Protein AF-A0A7W1H2R0-F1 (afdb_monomer_lite)

pLDDT: mean 86.04, std 11.53, range [50.19, 97.31]

Foldseek 3Di:
DDDDDPPDDDDPCPVVVVVVVVVVVVVVVVVVQVLLQVLCVQLQVQLLVQLVVVPPPCDPPQSHWDWDDDPVDIDIDGPDAQDPPPVDGDDGCRVVSCPGRRVVSCVVCVVSSVVSVVVVVVVVVVVVVVD

Sequence (131 aa):
MPAASERIVRVEGLRELQRAFAGVDKQLSRDLRKTLREAAEPVRSDAESRASSAIPRIGLPWSRMRIGVTRSSVYVAPRERGSRRGGRRRPNLAGLLLERPMEPALEANHPRVLAAVEDLLQDMGRHWERV

Radius of gyration: 24.15 Å; chains: 1; bounding box: 74×42×56 Å

Structure (mmCIF, N/CA/C/O backbone):
data_AF-A0A7W1H2R0-F1
#
_entry.id   AF-A0A7W1H2R0-F1
#
loop_
_atom_site.group_PDB
_atom_site.id
_atom_site.type_symbol
_atom_site.label_atom_id
_atom_site.label_alt_id
_atom_site.label_comp_id
_atom_site.label_asym_id
_atom_site.label_entity_id
_atom_site.label_seq_id
_atom_site.pdbx_PDB_ins_code
_atom_site.Cartn_x
_atom_site.Cartn_y
_atom_site.Cartn_z
_atom_site.occupancy
_atom_site.B_iso_or_equiv
_atom_site.auth_seq_id
_atom_site.auth_comp_id
_atom_site.auth_asym_id
_atom_site.auth_atom_id
_atom_site.pdbx_PDB_model_num
ATOM 1 N N . MET A 1 1 ? -57.960 -6.141 33.392 1.00 50.19 1 MET A N 1
ATOM 2 C CA . MET A 1 1 ? -56.788 -6.199 32.494 1.00 50.19 1 MET A CA 1
ATOM 3 C C . MET A 1 1 ? -55.698 -5.323 33.101 1.00 50.19 1 MET A C 1
ATOM 5 O O . MET A 1 1 ? -55.797 -4.111 32.960 1.00 50.19 1 MET A O 1
ATOM 9 N N . PRO A 1 2 ? -54.752 -5.870 33.885 1.00 51.19 2 PRO A N 1
ATOM 10 C CA . PRO A 1 2 ? -53.650 -5.072 34.415 1.00 51.19 2 PRO A CA 1
ATOM 11 C C . PRO A 1 2 ? -52.708 -4.668 33.271 1.00 51.19 2 PRO A C 1
ATOM 13 O O . PRO A 1 2 ? -52.347 -5.501 32.441 1.00 51.19 2 PRO A O 1
ATOM 16 N N . ALA A 1 3 ? -52.356 -3.383 33.214 1.00 55.94 3 ALA A N 1
ATOM 17 C CA . ALA A 1 3 ? -51.377 -2.848 32.276 1.00 55.94 3 ALA A CA 1
ATOM 18 C C . ALA A 1 3 ? -50.017 -3.502 32.548 1.00 55.94 3 ALA A C 1
ATOM 20 O O . ALA A 1 3 ? -49.550 -3.511 33.687 1.00 55.94 3 ALA A O 1
ATOM 21 N N . ALA A 1 4 ? -49.404 -4.085 31.517 1.00 59.59 4 ALA A N 1
ATOM 22 C CA . ALA A 1 4 ? -48.059 -4.624 31.618 1.00 59.59 4 ALA A CA 1
ATOM 23 C C . ALA A 1 4 ? -47.106 -3.476 31.974 1.00 59.59 4 ALA A C 1
ATOM 25 O O . ALA A 1 4 ? -46.889 -2.576 31.167 1.00 59.59 4 ALA A O 1
ATOM 26 N N . SER A 1 5 ? -46.580 -3.487 33.199 1.00 59.81 5 SER A N 1
ATOM 27 C CA . SER A 1 5 ? -45.548 -2.550 33.627 1.00 59.81 5 SER A CA 1
ATOM 28 C C . SER A 1 5 ? -44.339 -2.704 32.711 1.00 59.81 5 SER A C 1
ATOM 30 O O . SER A 1 5 ? -43.642 -3.720 32.744 1.00 59.81 5 SER A O 1
ATOM 32 N N . GLU A 1 6 ? -44.115 -1.703 31.871 1.00 69.12 6 GLU A N 1
ATOM 33 C CA . GLU A 1 6 ? -42.988 -1.634 30.955 1.00 69.12 6 GLU A CA 1
ATOM 34 C C . GLU A 1 6 ? -41.692 -1.598 31.785 1.00 69.12 6 GLU A C 1
ATOM 36 O O . GLU A 1 6 ? -41.397 -0.630 32.490 1.00 69.12 6 GLU A O 1
ATOM 41 N N . ARG A 1 7 ? -40.936 -2.704 31.789 1.00 73.81 7 ARG A N 1
ATOM 42 C CA . ARG A 1 7 ? -39.632 -2.775 32.463 1.00 73.81 7 ARG A CA 1
ATOM 43 C C . ARG A 1 7 ? -38.625 -1.960 31.660 1.00 73.81 7 ARG A C 1
ATOM 45 O O . ARG A 1 7 ? -38.001 -2.469 30.733 1.00 73.81 7 ARG A O 1
ATOM 52 N N . ILE A 1 8 ? -38.443 -0.702 32.043 1.00 78.50 8 ILE A N 1
ATOM 53 C CA . ILE A 1 8 ? -37.372 0.140 31.513 1.00 78.50 8 ILE A CA 1
ATOM 54 C C . ILE A 1 8 ? -36.043 -0.351 32.102 1.00 78.50 8 ILE A C 1
ATOM 56 O O . ILE A 1 8 ? -35.765 -0.163 33.286 1.00 78.50 8 ILE A O 1
ATOM 60 N N . VAL A 1 9 ? -35.217 -0.992 31.274 1.00 81.38 9 VAL A N 1
ATOM 61 C CA . VAL A 1 9 ? -33.836 -1.355 31.623 1.00 81.38 9 VAL A CA 1
ATOM 62 C C . VAL A 1 9 ? -32.936 -0.164 31.308 1.00 81.38 9 VAL A C 1
ATOM 64 O O . VAL A 1 9 ? -32.786 0.223 30.150 1.00 81.38 9 VAL A O 1
ATOM 67 N N . ARG A 1 10 ? -32.335 0.437 32.339 1.00 78.81 10 ARG A N 1
ATOM 68 C CA . ARG A 1 10 ? -31.384 1.541 32.183 1.00 78.81 10 ARG A CA 1
ATOM 69 C C . ARG A 1 10 ? -29.970 0.977 32.092 1.00 78.81 10 ARG A C 1
ATOM 71 O O . ARG A 1 10 ? -29.462 0.424 33.060 1.00 78.81 10 ARG A O 1
ATOM 78 N N . VAL A 1 11 ? -29.347 1.117 30.926 1.00 82.00 11 VAL A N 1
ATOM 79 C CA . VAL A 1 11 ? -27.941 0.751 30.723 1.00 82.00 11 VAL A CA 1
ATOM 80 C C . VAL A 1 11 ? -27.075 1.959 31.067 1.00 82.00 11 VAL A C 1
ATOM 82 O O . VAL A 1 11 ? -27.112 2.981 30.379 1.00 82.00 11 VAL A O 1
ATOM 85 N N . GLU A 1 12 ? -26.313 1.855 32.148 1.00 91.31 12 GLU A N 1
ATOM 86 C CA . GLU A 1 12 ? -25.279 2.826 32.506 1.00 91.31 12 GLU A CA 1
ATOM 87 C C . GLU A 1 12 ? -23.968 2.475 31.786 1.00 91.31 12 GLU A C 1
ATOM 89 O O . GLU A 1 12 ? -23.738 1.324 31.423 1.00 91.31 12 GLU A O 1
ATOM 94 N N . GLY A 1 13 ? -23.115 3.464 31.512 1.00 89.25 13 GLY A N 1
ATOM 95 C CA . GLY A 1 13 ? -21.814 3.212 30.875 1.00 89.25 13 GLY A CA 1
ATOM 96 C C . GLY A 1 13 ? -21.822 3.083 29.343 1.00 89.25 13 GLY A C 1
ATOM 97 O O . GLY A 1 13 ? -20.777 2.838 28.740 1.00 89.25 13 GLY A O 1
ATOM 98 N N . LEU A 1 14 ? -22.971 3.251 28.671 1.00 89.62 14 LEU A N 1
ATOM 99 C CA . LEU A 1 14 ? -23.059 3.096 27.209 1.00 89.62 14 LEU A CA 1
ATOM 100 C C . LEU A 1 14 ? -22.152 4.082 26.452 1.00 89.62 14 LEU A C 1
ATOM 102 O O . LEU A 1 14 ? -21.571 3.728 25.427 1.00 89.62 14 LEU A O 1
ATOM 106 N N . ARG A 1 15 ? -22.008 5.319 26.944 1.00 92.06 15 ARG A N 1
ATOM 107 C CA . ARG A 1 15 ? -21.172 6.343 26.292 1.00 92.06 15 ARG A CA 1
ATOM 108 C C . ARG A 1 15 ? -19.687 6.019 26.414 1.00 92.06 15 ARG A C 1
ATOM 110 O O . ARG A 1 15 ? -18.928 6.234 25.472 1.00 92.06 15 ARG A O 1
ATOM 117 N N . GLU A 1 16 ? -19.273 5.524 27.569 1.00 92.62 16 GLU A N 1
ATOM 118 C CA . GLU A 1 16 ? -17.915 5.093 27.877 1.00 92.62 16 GLU A CA 1
ATOM 119 C C . GLU A 1 16 ? -17.538 3.907 26.989 1.00 92.62 16 GLU A C 1
ATOM 121 O O . GLU A 1 16 ? -16.496 3.939 26.333 1.00 92.62 16 GLU A O 1
ATOM 126 N N . LEU A 1 17 ? -18.442 2.930 26.873 1.00 89.25 17 LEU A N 1
ATOM 127 C CA . LEU A 1 17 ? -18.294 1.780 25.989 1.00 89.25 17 LEU A CA 1
ATOM 128 C C . LEU A 1 17 ? -18.164 2.205 24.517 1.00 89.25 17 LEU A C 1
ATOM 130 O O . LEU A 1 17 ? -17.229 1.795 23.833 1.00 89.25 17 LEU A O 1
ATOM 134 N N . GLN A 1 18 ? -19.043 3.091 24.037 1.00 93.06 18 GLN A N 1
ATOM 135 C CA . GLN A 1 18 ? -18.973 3.632 22.673 1.00 93.06 18 GLN A CA 1
ATOM 136 C C . GLN A 1 18 ? -17.647 4.355 22.395 1.00 93.06 18 GLN A C 1
ATOM 138 O O . GLN A 1 18 ? -17.070 4.204 21.318 1.00 93.06 18 GLN A O 1
ATOM 143 N N . ARG A 1 19 ? -17.137 5.133 23.360 1.00 94.12 19 ARG A N 1
ATOM 144 C CA . ARG A 1 19 ? -15.836 5.810 23.232 1.00 94.12 19 ARG A CA 1
ATOM 145 C C . ARG A 1 19 ? -14.675 4.822 23.198 1.00 94.12 19 ARG A C 1
ATOM 147 O O . ARG A 1 19 ? -13.750 5.030 22.415 1.00 94.12 19 ARG A O 1
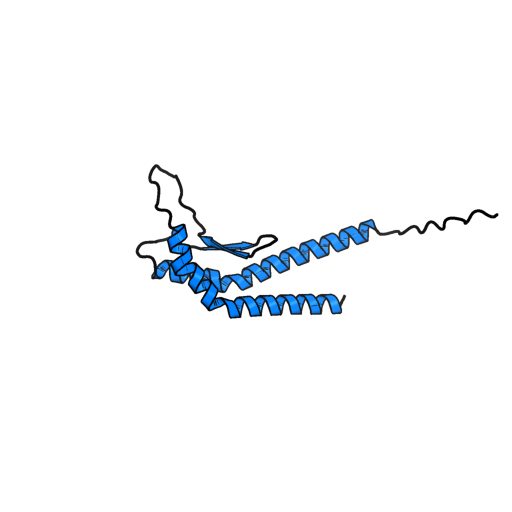ATOM 154 N N . ALA A 1 20 ? -14.720 3.775 24.019 1.00 89.94 20 ALA A N 1
ATOM 155 C CA . ALA A 1 20 ? -13.702 2.732 24.029 1.00 89.94 20 ALA A CA 1
ATOM 156 C C . ALA A 1 20 ? -13.639 2.017 22.670 1.00 89.94 20 ALA A C 1
ATOM 158 O O . ALA A 1 20 ? -12.567 1.965 22.065 1.00 89.94 20 ALA A O 1
ATOM 159 N N . PHE A 1 21 ? -14.787 1.589 22.133 1.00 89.19 21 PHE A N 1
ATOM 160 C CA . PHE A 1 21 ? -14.863 0.978 20.801 1.00 89.19 21 PHE A CA 1
ATOM 161 C C . PHE A 1 21 ? -14.358 1.912 19.697 1.00 89.19 21 PHE A C 1
ATOM 163 O O . PHE A 1 21 ? -13.541 1.504 18.877 1.00 89.19 21 PHE A O 1
ATOM 170 N N . ALA A 1 22 ? -14.737 3.193 19.722 1.00 92.69 22 ALA A N 1
ATOM 171 C CA . ALA A 1 22 ? -14.227 4.167 18.756 1.00 92.69 22 ALA A CA 1
ATOM 172 C C . ALA A 1 22 ? -12.694 4.340 18.830 1.00 92.69 22 ALA A C 1
ATOM 174 O O . ALA A 1 22 ? -12.039 4.610 17.817 1.00 92.69 22 ALA A O 1
ATOM 175 N N . GLY A 1 23 ? -12.109 4.198 20.023 1.00 91.44 23 GLY A N 1
ATOM 176 C CA . GLY A 1 23 ? -10.661 4.191 20.224 1.00 91.44 23 GLY A CA 1
ATOM 177 C C . GLY A 1 23 ? -9.991 2.976 19.582 1.00 91.44 23 GLY A C 1
ATOM 178 O O . GLY A 1 23 ? -9.026 3.142 18.830 1.00 91.44 23 GLY A O 1
ATOM 179 N N . VAL A 1 24 ? -10.541 1.785 19.829 1.00 88.00 24 VAL A N 1
ATOM 180 C CA . VAL A 1 24 ? -10.068 0.516 19.254 1.00 88.00 24 VAL A CA 1
ATOM 181 C C . VAL A 1 24 ? -10.156 0.544 17.727 1.00 88.00 24 VAL A C 1
ATOM 183 O O . VAL A 1 24 ? -9.149 0.310 17.062 1.00 88.00 24 VAL A O 1
ATOM 186 N N . ASP A 1 25 ? -11.290 0.959 17.158 1.00 87.50 25 ASP A N 1
ATOM 187 C CA . ASP A 1 25 ? -11.492 1.054 15.704 1.00 87.50 25 ASP A CA 1
ATOM 188 C C . ASP A 1 25 ? -10.472 1.972 15.027 1.00 87.50 25 ASP A C 1
ATOM 190 O O . ASP A 1 25 ? -9.944 1.683 13.944 1.00 87.50 25 ASP A O 1
ATOM 194 N N . LYS A 1 26 ? -10.173 3.110 15.664 1.00 90.75 26 LYS A N 1
ATOM 195 C CA . LYS A 1 26 ? -9.198 4.074 15.151 1.00 90.75 26 LYS A CA 1
ATOM 196 C C . LYS A 1 26 ? -7.787 3.501 15.169 1.00 90.75 26 LYS A C 1
ATOM 198 O O . LYS A 1 26 ? -7.028 3.763 14.232 1.00 90.75 26 LYS A O 1
ATOM 203 N N . GLN A 1 27 ? -7.429 2.777 16.225 1.00 88.69 27 GLN A N 1
ATOM 204 C CA . GLN A 1 27 ? -6.126 2.137 16.339 1.00 88.69 27 GLN A CA 1
ATOM 205 C C . GLN A 1 27 ? -5.991 1.010 15.311 1.00 88.69 27 GLN A C 1
ATOM 207 O O . GLN A 1 27 ? -5.075 1.052 14.491 1.00 88.69 27 GLN A O 1
ATOM 212 N N . LEU A 1 28 ? -6.983 0.121 15.234 1.00 87.12 28 LEU A N 1
ATOM 213 C CA . LEU A 1 28 ? -7.031 -0.966 14.260 1.00 87.12 28 LEU A CA 1
ATOM 214 C C . LEU A 1 28 ? -6.926 -0.446 12.820 1.00 87.12 28 LEU A C 1
ATOM 216 O O . LEU A 1 28 ? -6.127 -0.933 12.026 1.00 87.12 28 LEU A O 1
ATOM 220 N N . SER A 1 29 ? -7.661 0.619 12.492 1.00 88.75 29 SER A N 1
ATOM 221 C CA . SER A 1 29 ? -7.591 1.263 11.174 1.00 88.75 29 SER A CA 1
ATOM 222 C C . SER A 1 29 ? -6.206 1.832 10.850 1.00 88.75 29 SER A C 1
ATOM 224 O O . SER A 1 29 ? -5.817 1.894 9.682 1.00 88.75 29 SER A O 1
ATOM 226 N N . ARG A 1 30 ? -5.464 2.321 11.852 1.00 90.69 30 ARG A N 1
ATOM 227 C CA . ARG A 1 30 ? -4.102 2.844 11.662 1.00 90.69 30 ARG A CA 1
ATOM 228 C C . ARG A 1 30 ? -3.114 1.715 11.430 1.00 90.69 30 ARG A C 1
ATOM 230 O O . ARG A 1 30 ? -2.320 1.824 10.496 1.00 90.69 30 ARG A O 1
ATOM 237 N N . ASP A 1 31 ? -3.204 0.663 12.230 1.00 89.50 31 ASP A N 1
ATOM 238 C CA . ASP A 1 31 ? -2.321 -0.496 12.139 1.00 89.50 31 ASP A CA 1
ATOM 239 C C . ASP A 1 31 ? -2.542 -1.231 10.816 1.00 89.50 31 ASP A C 1
ATOM 241 O O . ASP A 1 31 ? -1.590 -1.415 10.063 1.00 89.50 31 ASP A O 1
ATOM 245 N N . LEU A 1 32 ? -3.801 -1.457 10.424 1.00 89.38 32 LEU A N 1
ATOM 246 C CA . LEU A 1 32 ? -4.161 -1.991 9.108 1.00 89.38 32 LEU A CA 1
ATOM 247 C C . LEU A 1 32 ? -3.526 -1.179 7.969 1.00 89.38 32 LEU A C 1
ATOM 249 O O . LEU A 1 32 ? -2.890 -1.728 7.072 1.00 89.38 32 LEU A O 1
ATOM 253 N N . ARG A 1 33 ? -3.642 0.155 8.001 1.00 93.12 33 ARG A N 1
ATOM 254 C CA . ARG A 1 33 ? -3.0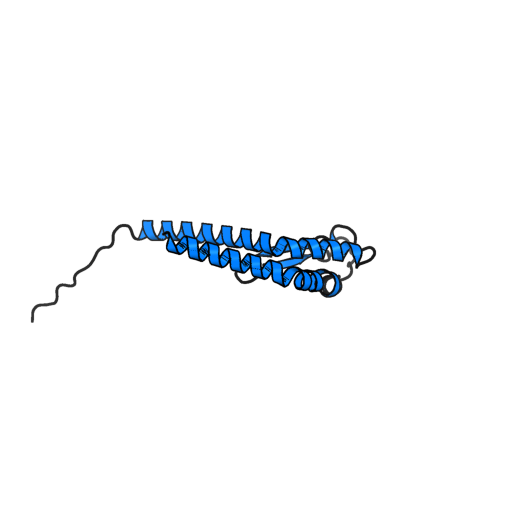38 1.018 6.968 1.00 93.12 33 ARG A CA 1
ATOM 255 C C . ARG A 1 33 ? -1.514 0.980 6.966 1.00 93.12 33 ARG A C 1
ATOM 257 O O . ARG A 1 33 ? -0.916 1.197 5.912 1.00 93.12 33 ARG A O 1
ATOM 264 N N . LYS A 1 34 ? -0.891 0.803 8.130 1.00 92.94 34 LYS A N 1
ATOM 265 C CA . LYS A 1 34 ? 0.560 0.674 8.256 1.00 92.94 34 LYS A CA 1
ATOM 266 C C . LYS A 1 34 ? 1.012 -0.641 7.626 1.00 92.94 34 LYS A C 1
ATOM 268 O O . LYS A 1 34 ? 1.836 -0.592 6.718 1.00 92.94 34 LYS A O 1
ATOM 273 N N . THR A 1 35 ? 0.399 -1.759 7.999 1.00 91.00 35 THR A N 1
ATOM 274 C CA . THR A 1 35 ? 0.755 -3.077 7.462 1.00 91.00 35 THR A CA 1
ATOM 275 C C . THR A 1 35 ? 0.494 -3.171 5.963 1.00 91.00 35 THR A C 1
ATOM 277 O O . THR A 1 35 ? 1.355 -3.619 5.217 1.00 91.00 35 THR A O 1
ATOM 280 N N . LEU A 1 36 ? -0.633 -2.646 5.472 1.00 93.19 36 LEU A N 1
ATOM 281 C CA . LEU A 1 36 ? -0.907 -2.579 4.031 1.00 93.19 36 LEU A CA 1
ATOM 282 C C . LEU A 1 36 ? 0.143 -1.765 3.261 1.00 93.19 36 LEU A C 1
ATOM 284 O O . LEU A 1 36 ? 0.464 -2.078 2.115 1.00 93.19 36 LEU A O 1
ATOM 288 N N . ARG A 1 37 ? 0.692 -0.711 3.878 1.00 95.50 37 ARG A N 1
ATOM 289 C CA . ARG A 1 37 ? 1.796 0.049 3.285 1.00 95.50 37 ARG A CA 1
ATOM 290 C C . ARG A 1 37 ? 3.077 -0.780 3.244 1.00 95.50 37 ARG A C 1
ATOM 292 O O . ARG A 1 37 ? 3.759 -0.749 2.229 1.00 95.50 37 ARG A O 1
ATOM 299 N N . GLU A 1 38 ? 3.390 -1.499 4.314 1.00 94.44 38 GLU A N 1
ATOM 300 C CA . GLU A 1 38 ? 4.561 -2.381 4.385 1.00 94.44 38 GLU A CA 1
ATOM 301 C C . GLU A 1 38 ? 4.462 -3.527 3.367 1.00 94.44 38 GLU A C 1
ATOM 303 O O . GLU A 1 38 ? 5.423 -3.793 2.648 1.00 94.44 38 GLU A O 1
ATOM 308 N N . ALA A 1 39 ? 3.279 -4.123 3.207 1.00 93.88 39 ALA A N 1
ATOM 309 C CA . ALA A 1 39 ? 3.017 -5.163 2.213 1.00 93.88 39 ALA A CA 1
ATOM 310 C C . ALA A 1 39 ? 3.213 -4.669 0.768 1.00 93.88 39 ALA A C 1
ATOM 312 O O . ALA A 1 39 ? 3.705 -5.411 -0.077 1.00 93.88 39 ALA A O 1
ATOM 313 N N . ALA A 1 40 ? 2.875 -3.408 0.475 1.00 96.31 40 ALA A N 1
ATOM 314 C CA . ALA A 1 40 ? 3.051 -2.807 -0.850 1.00 96.31 40 ALA A CA 1
ATOM 315 C C . ALA A 1 40 ? 4.476 -2.278 -1.116 1.00 96.31 40 ALA A C 1
ATOM 317 O O . ALA A 1 40 ? 4.785 -1.850 -2.233 1.00 96.31 40 ALA A O 1
ATOM 318 N N . GLU A 1 41 ? 5.358 -2.301 -0.118 1.00 96.88 41 GLU A N 1
ATOM 319 C CA . GLU A 1 41 ? 6.713 -1.762 -0.223 1.00 96.88 41 GLU A CA 1
ATOM 320 C C . GLU A 1 41 ? 7.611 -2.483 -1.243 1.00 96.88 41 GLU A C 1
ATOM 322 O O . GLU A 1 41 ? 8.290 -1.791 -2.009 1.00 96.88 41 GLU A O 1
ATOM 327 N N . PRO A 1 42 ? 7.594 -3.827 -1.358 1.00 96.94 42 PRO A N 1
ATOM 328 C CA . PRO A 1 42 ? 8.336 -4.530 -2.402 1.00 96.94 42 PRO A CA 1
ATOM 329 C C . PRO A 1 42 ? 7.919 -4.096 -3.812 1.00 96.94 42 PRO A C 1
ATOM 331 O O . PRO A 1 42 ? 8.782 -3.834 -4.648 1.00 96.94 42 PRO A O 1
ATOM 334 N N . VAL A 1 43 ? 6.611 -3.920 -4.048 1.00 97.31 43 VAL A N 1
ATOM 335 C CA . VAL A 1 43 ? 6.071 -3.443 -5.334 1.00 97.31 43 VAL A CA 1
ATOM 336 C C . VAL A 1 43 ? 6.575 -2.033 -5.630 1.00 97.31 43 VAL A C 1
ATOM 338 O O . VAL A 1 43 ? 7.051 -1.761 -6.729 1.00 97.31 43 VAL A O 1
ATOM 341 N N . ARG A 1 44 ? 6.506 -1.126 -4.645 1.00 97.31 44 ARG A N 1
ATOM 342 C CA . ARG A 1 44 ? 7.011 0.250 -4.770 1.00 97.31 44 ARG A CA 1
ATOM 343 C C . ARG A 1 44 ? 8.497 0.258 -5.109 1.00 97.31 44 ARG A C 1
ATOM 345 O O . ARG A 1 44 ? 8.895 0.959 -6.036 1.00 97.31 44 ARG A O 1
ATOM 352 N N . SER A 1 45 ? 9.297 -0.517 -4.381 1.00 96.94 45 SER A N 1
ATOM 353 C CA . SER A 1 45 ? 10.747 -0.580 -4.568 1.00 96.94 45 SER A CA 1
ATOM 354 C C . SER A 1 45 ? 11.136 -1.138 -5.932 1.00 96.94 45 SER A C 1
ATOM 356 O O . SER A 1 45 ? 12.008 -0.579 -6.596 1.00 96.94 45 SER A O 1
ATOM 358 N N . ASP A 1 46 ? 10.486 -2.219 -6.362 1.00 97.06 46 ASP A N 1
ATOM 359 C CA . ASP A 1 46 ? 10.763 -2.832 -7.659 1.00 97.06 46 ASP A CA 1
ATOM 360 C C . ASP A 1 46 ? 10.309 -1.918 -8.806 1.00 97.06 46 ASP A C 1
ATOM 362 O O . ASP A 1 46 ? 11.058 -1.692 -9.755 1.00 97.06 46 ASP A O 1
ATOM 366 N N . ALA A 1 47 ? 9.147 -1.268 -8.675 1.00 96.12 47 ALA A N 1
ATOM 367 C CA . ALA A 1 47 ? 8.683 -0.283 -9.649 1.00 96.12 47 ALA A CA 1
ATOM 368 C C . ALA A 1 47 ? 9.653 0.909 -9.781 1.00 96.12 47 ALA A C 1
ATOM 370 O O . ALA A 1 47 ? 9.933 1.345 -10.895 1.00 96.12 47 ALA A O 1
ATOM 371 N N . GLU A 1 48 ? 10.212 1.434 -8.683 1.00 95.44 48 GLU A N 1
ATOM 372 C CA . GLU A 1 48 ? 11.230 2.502 -8.743 1.00 95.44 48 GLU A CA 1
ATOM 373 C C . GLU A 1 48 ? 12.524 2.043 -9.428 1.00 95.44 48 GLU A C 1
ATOM 375 O O . GLU A 1 48 ? 13.096 2.774 -10.249 1.00 95.44 48 GLU A O 1
ATOM 380 N N . SER A 1 49 ? 12.977 0.828 -9.105 1.00 94.88 49 SER A N 1
ATOM 381 C CA . SER A 1 49 ? 14.168 0.218 -9.702 1.00 94.88 49 SER A CA 1
ATOM 382 C C . SER A 1 49 ? 13.992 0.047 -11.213 1.00 94.88 49 SER A C 1
ATOM 384 O O . SER A 1 49 ? 14.796 0.552 -12.002 1.00 94.88 49 SER A O 1
ATOM 386 N N . ARG A 1 50 ? 12.871 -0.556 -11.629 1.00 95.00 50 ARG A N 1
ATOM 387 C CA . ARG A 1 50 ? 12.495 -0.737 -13.037 1.00 95.00 50 ARG A CA 1
ATOM 388 C C . ARG A 1 50 ? 12.298 0.582 -13.759 1.00 95.00 50 ARG A C 1
ATOM 390 O O . ARG A 1 50 ? 12.704 0.706 -14.907 1.00 95.00 50 ARG A O 1
ATOM 397 N N . ALA A 1 51 ? 11.699 1.585 -13.121 1.00 92.69 51 ALA A N 1
ATOM 398 C CA . ALA A 1 51 ? 11.508 2.886 -13.755 1.00 92.69 51 ALA A CA 1
ATOM 399 C C . ALA A 1 51 ? 12.863 3.515 -14.092 1.00 92.69 51 ALA A C 1
ATOM 401 O O . ALA A 1 51 ? 13.043 4.056 -15.182 1.00 92.69 51 ALA A O 1
ATOM 402 N N . SER A 1 52 ? 13.824 3.396 -13.173 1.00 91.56 52 SER A N 1
ATOM 403 C CA . SER A 1 52 ? 15.173 3.940 -13.332 1.00 91.56 52 SER A CA 1
ATOM 404 C C . SER A 1 52 ? 16.000 3.196 -14.389 1.00 91.56 52 SER A C 1
ATOM 406 O O . SER A 1 52 ? 16.822 3.829 -15.049 1.00 91.56 52 SER A O 1
ATOM 408 N N . SER A 1 53 ? 15.782 1.890 -14.581 1.00 91.12 53 SER A N 1
ATOM 409 C CA . SER A 1 53 ? 16.527 1.070 -15.549 1.00 91.12 53 SER A CA 1
ATOM 410 C C . SER A 1 53 ? 15.866 0.967 -16.931 1.00 91.12 53 SER A C 1
ATOM 412 O O . SER A 1 53 ? 16.559 1.009 -17.944 1.00 91.12 53 SER A O 1
ATOM 414 N N . ALA A 1 54 ? 14.535 0.870 -17.002 1.00 90.00 54 ALA A N 1
ATOM 415 C CA . ALA A 1 54 ? 13.788 0.606 -18.236 1.00 90.00 54 ALA A CA 1
ATOM 416 C C . ALA A 1 54 ? 13.399 1.869 -19.024 1.00 90.00 54 ALA A C 1
ATOM 418 O O . ALA A 1 54 ? 12.972 1.772 -20.181 1.00 90.00 54 ALA A O 1
ATOM 419 N N . ILE A 1 55 ? 13.502 3.057 -18.415 1.00 88.00 55 ILE A N 1
ATOM 420 C CA . ILE A 1 55 ? 13.143 4.328 -19.055 1.00 88.00 55 ILE A CA 1
ATOM 421 C C . ILE A 1 55 ? 14.391 5.212 -19.164 1.00 88.00 55 ILE A C 1
ATOM 423 O O . ILE A 1 55 ? 14.784 5.871 -18.195 1.00 88.00 55 ILE A O 1
ATOM 427 N N . PRO A 1 56 ? 15.011 5.284 -20.357 1.00 85.38 56 PRO A N 1
ATOM 428 C CA . PRO A 1 56 ? 16.175 6.128 -20.578 1.00 85.38 56 PRO A CA 1
ATOM 429 C C . PRO A 1 56 ? 15.887 7.588 -20.221 1.00 85.38 56 PRO A C 1
ATOM 431 O O . PRO A 1 56 ? 14.869 8.152 -20.624 1.00 85.38 56 PRO A O 1
ATOM 434 N N . ARG A 1 57 ? 16.820 8.224 -19.502 1.00 85.25 57 ARG A N 1
ATOM 435 C CA . ARG A 1 57 ? 16.770 9.653 -19.134 1.00 85.25 57 ARG A CA 1
ATOM 436 C C . ARG A 1 57 ? 15.545 10.069 -18.300 1.00 85.25 57 ARG A C 1
ATOM 438 O O . ARG A 1 57 ? 15.249 11.262 -18.251 1.00 85.25 57 ARG A O 1
ATOM 445 N N . ILE A 1 58 ? 14.858 9.138 -17.625 1.00 85.00 58 ILE A N 1
ATOM 446 C CA . ILE A 1 58 ? 13.742 9.486 -16.728 1.00 85.00 58 ILE A CA 1
ATOM 447 C C . ILE A 1 58 ? 14.176 10.474 -15.633 1.00 85.00 58 ILE A C 1
ATOM 449 O O . ILE A 1 58 ? 13.509 11.485 -15.409 1.00 85.00 58 ILE A O 1
ATOM 453 N N . GLY A 1 59 ? 15.335 10.207 -15.018 1.00 79.31 59 GLY A N 1
ATOM 454 C CA . GLY A 1 59 ? 15.933 11.012 -13.957 1.00 79.31 59 GLY A CA 1
ATOM 455 C C . GLY A 1 59 ? 15.093 11.106 -12.676 1.00 79.31 59 GLY A C 1
ATOM 456 O O . GLY A 1 59 ? 13.900 10.802 -12.631 1.00 79.31 59 GLY A O 1
ATOM 457 N N . LEU A 1 60 ? 15.724 11.585 -11.603 1.00 80.06 60 LEU A N 1
ATOM 458 C CA . LEU A 1 60 ? 14.997 12.037 -10.418 1.00 80.06 60 LEU A CA 1
ATOM 459 C C . LEU A 1 60 ? 14.303 13.381 -10.713 1.00 80.06 60 LEU A C 1
ATOM 461 O O . LEU A 1 60 ? 14.845 14.192 -11.467 1.00 80.06 60 LEU A O 1
ATOM 465 N N . PRO A 1 61 ? 13.129 13.663 -10.118 1.00 80.50 61 PRO A N 1
ATOM 466 C CA . PRO A 1 61 ? 12.366 12.838 -9.170 1.00 80.50 61 PRO A CA 1
ATOM 467 C C . PRO A 1 61 ? 11.375 11.852 -9.825 1.00 80.50 61 PRO A C 1
ATOM 469 O O . PRO A 1 61 ? 10.628 11.193 -9.110 1.00 80.50 61 PRO A O 1
ATOM 472 N N . TRP A 1 62 ? 11.331 11.757 -11.155 1.00 78.25 62 TRP A N 1
ATOM 473 C CA . TRP A 1 62 ? 10.249 11.102 -11.906 1.00 78.25 62 TRP A CA 1
ATOM 474 C C . TRP A 1 62 ? 10.233 9.578 -11.820 1.00 78.25 62 TRP A C 1
ATOM 476 O O . TRP A 1 62 ? 9.182 8.976 -12.024 1.00 78.25 62 TRP A O 1
ATOM 486 N N . SER A 1 63 ? 11.365 8.961 -11.484 1.00 84.31 63 SER A N 1
ATOM 487 C CA . SER A 1 63 ? 11.421 7.533 -11.171 1.00 84.31 63 SER A CA 1
ATOM 488 C C . SER A 1 63 ? 10.936 7.195 -9.760 1.00 84.31 63 SER A C 1
ATOM 490 O O . SER A 1 63 ? 10.741 6.019 -9.473 1.00 84.31 63 SER A O 1
ATOM 492 N N . ARG A 1 64 ? 10.725 8.189 -8.878 1.00 91.50 64 ARG A N 1
ATOM 493 C CA . ARG A 1 64 ? 10.249 7.942 -7.511 1.00 91.50 64 ARG A CA 1
ATOM 494 C C . ARG A 1 64 ? 8.766 7.614 -7.499 1.00 91.50 64 ARG A C 1
ATOM 496 O O . ARG A 1 64 ? 7.943 8.330 -8.075 1.00 91.50 64 ARG A O 1
ATOM 503 N N . MET A 1 65 ? 8.424 6.604 -6.724 1.00 93.88 65 MET A N 1
ATOM 504 C CA . MET A 1 65 ? 7.078 6.134 -6.478 1.00 93.88 65 MET A CA 1
ATOM 505 C C . MET A 1 65 ? 6.669 6.444 -5.038 1.00 93.88 65 MET A C 1
ATOM 507 O O . MET A 1 65 ? 7.464 6.794 -4.164 1.00 93.88 65 MET A O 1
ATOM 511 N N . ARG A 1 66 ? 5.372 6.355 -4.782 1.00 94.69 66 ARG A N 1
ATOM 512 C CA . ARG A 1 66 ? 4.778 6.449 -3.454 1.00 94.69 66 ARG A CA 1
ATOM 513 C C . ARG A 1 66 ? 3.694 5.398 -3.309 1.00 94.69 66 ARG A C 1
ATOM 515 O O . ARG A 1 66 ? 3.038 5.047 -4.287 1.00 94.69 66 ARG A O 1
ATOM 522 N N . ILE A 1 67 ? 3.447 5.002 -2.068 1.00 97.31 67 ILE A N 1
ATOM 523 C CA . ILE A 1 67 ? 2.318 4.146 -1.708 1.00 97.31 67 ILE A CA 1
ATOM 524 C C . ILE A 1 67 ? 1.189 5.027 -1.191 1.00 97.31 67 ILE A C 1
ATOM 526 O O . ILE A 1 67 ? 1.367 5.818 -0.259 1.00 97.31 67 ILE A O 1
ATOM 530 N N . GLY A 1 68 ? 0.020 4.905 -1.805 1.00 95.88 68 GLY A N 1
ATOM 531 C CA . GLY A 1 68 ? -1.224 5.445 -1.285 1.00 95.88 68 GLY A CA 1
ATOM 532 C C . GLY A 1 68 ? -2.073 4.336 -0.685 1.00 95.88 68 GLY A C 1
ATOM 533 O O . GLY A 1 68 ? -2.263 3.298 -1.306 1.00 95.88 68 GLY A O 1
ATOM 534 N N . VAL A 1 69 ? -2.608 4.581 0.508 1.00 95.19 69 VAL A N 1
ATOM 535 C CA . VAL A 1 69 ? -3.577 3.693 1.157 1.00 95.19 69 VAL A CA 1
ATOM 536 C C . VAL A 1 69 ? -4.866 4.481 1.345 1.00 95.19 69 VAL A C 1
ATOM 538 O O . VAL A 1 69 ? -4.868 5.529 1.998 1.00 95.19 69 VAL A O 1
ATOM 541 N N . THR A 1 70 ? -5.943 4.011 0.727 1.00 92.50 70 THR A N 1
ATOM 542 C CA . THR A 1 70 ? -7.294 4.566 0.851 1.00 92.50 70 THR A CA 1
ATOM 543 C C . THR A 1 70 ? -8.158 3.644 1.714 1.00 92.50 70 THR A C 1
ATOM 545 O O . THR A 1 70 ? -7.648 2.738 2.368 1.00 92.50 70 THR A O 1
ATOM 548 N N . ARG A 1 71 ? -9.470 3.895 1.775 1.00 85.75 71 ARG A N 1
ATOM 549 C CA . ARG A 1 71 ? -10.404 2.991 2.463 1.00 85.75 71 ARG A CA 1
ATOM 550 C C . ARG A 1 71 ? -10.648 1.696 1.687 1.00 85.75 71 ARG A C 1
ATOM 552 O O . ARG A 1 71 ? -10.986 0.701 2.306 1.00 85.75 71 ARG A O 1
ATOM 559 N N . SER A 1 72 ? -10.508 1.730 0.365 1.00 90.25 72 SER A N 1
ATOM 560 C CA . SER A 1 72 ? -10.887 0.630 -0.527 1.00 90.25 72 SER A CA 1
ATOM 561 C C . SER A 1 72 ? -9.730 0.086 -1.355 1.00 90.25 72 SER A C 1
ATOM 563 O O . SER A 1 72 ? -9.903 -0.901 -2.060 1.00 90.25 72 SER A O 1
ATOM 565 N N . SER A 1 73 ? -8.563 0.730 -1.325 1.00 92.62 73 SER A N 1
ATOM 566 C CA . SER A 1 73 ? -7.443 0.331 -2.169 1.00 92.62 73 SER A CA 1
ATOM 567 C C . SER A 1 73 ? -6.089 0.725 -1.597 1.00 92.62 73 SER A C 1
ATOM 569 O O . SER A 1 73 ? -5.937 1.758 -0.935 1.00 92.62 73 SER A O 1
ATOM 571 N N . VAL A 1 74 ? -5.088 -0.082 -1.932 1.00 93.88 74 VAL A N 1
ATOM 572 C CA . VAL A 1 74 ? -3.668 0.248 -1.821 1.00 93.88 74 VAL A CA 1
ATOM 573 C C . VAL A 1 74 ? -3.139 0.380 -3.237 1.00 93.88 74 VAL A C 1
ATOM 575 O O . VAL A 1 74 ? -3.455 -0.440 -4.094 1.00 93.88 74 VAL A O 1
ATOM 578 N N . TYR A 1 75 ? -2.371 1.427 -3.505 1.00 94.00 75 TYR A N 1
ATOM 579 C CA . TYR A 1 75 ? -1.832 1.670 -4.835 1.00 94.00 75 TYR A CA 1
ATOM 580 C C . TYR A 1 75 ? -0.404 2.197 -4.767 1.00 94.00 75 TYR A C 1
ATOM 582 O O . TYR A 1 75 ? -0.039 2.947 -3.858 1.00 94.00 75 TYR A O 1
ATOM 590 N N . VAL A 1 76 ? 0.383 1.856 -5.782 1.00 94.69 76 VAL A N 1
ATOM 591 C CA . VAL A 1 76 ? 1.667 2.495 -6.075 1.00 94.69 76 VAL A CA 1
ATOM 592 C C . VAL A 1 76 ? 1.429 3.532 -7.166 1.00 94.69 76 VAL A C 1
ATOM 594 O O . VAL A 1 76 ? 0.645 3.309 -8.082 1.00 94.69 76 VAL A O 1
ATOM 597 N N . ALA A 1 77 ? 2.040 4.705 -7.049 1.00 91.94 77 ALA A N 1
ATOM 598 C CA . ALA A 1 77 ? 1.951 5.741 -8.073 1.00 91.94 77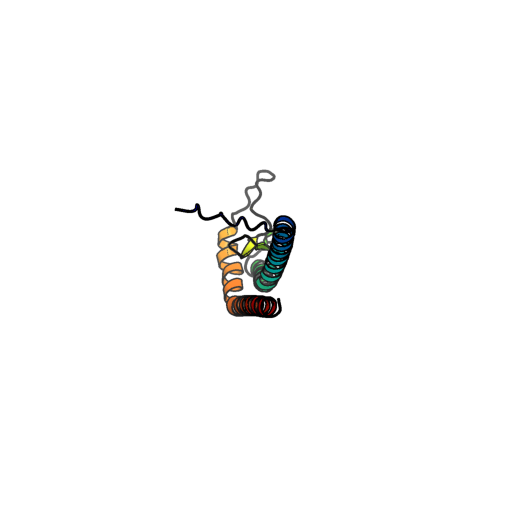 ALA A CA 1
ATOM 599 C C . ALA A 1 77 ? 3.222 6.593 -8.107 1.00 91.94 77 ALA A C 1
ATOM 601 O O . ALA A 1 77 ? 3.881 6.721 -7.073 1.00 91.94 77 ALA A O 1
ATOM 602 N N . PRO A 1 78 ? 3.522 7.270 -9.228 1.00 89.81 78 PRO A N 1
ATOM 603 C CA . PRO A 1 78 ? 4.604 8.243 -9.283 1.00 89.81 78 PRO A CA 1
ATOM 604 C C . PRO A 1 78 ? 4.419 9.336 -8.228 1.00 89.81 78 PRO A C 1
ATOM 606 O O . PRO A 1 78 ? 3.303 9.826 -7.995 1.00 89.81 78 PRO A O 1
ATOM 609 N N . ARG A 1 79 ? 5.517 9.710 -7.569 1.00 88.94 79 ARG A N 1
ATOM 610 C CA . ARG A 1 79 ? 5.511 10.740 -6.525 1.00 88.94 79 ARG A CA 1
ATOM 611 C C . ARG A 1 79 ? 5.244 12.122 -7.110 1.00 88.94 79 ARG A C 1
ATOM 613 O O . ARG A 1 79 ? 4.482 12.886 -6.527 1.00 88.94 79 ARG A O 1
ATOM 620 N N . GLU A 1 80 ? 5.828 12.401 -8.267 1.00 82.81 80 GLU A N 1
ATOM 621 C CA . GLU A 1 80 ? 5.615 13.627 -9.027 1.00 82.81 80 GLU A CA 1
ATOM 622 C C . GLU A 1 80 ? 4.713 13.354 -10.230 1.00 82.81 80 GLU A C 1
ATOM 624 O O . GLU A 1 80 ? 4.858 12.353 -10.933 1.00 82.81 80 GLU A O 1
ATOM 629 N N . ARG A 1 81 ? 3.774 14.267 -10.486 1.00 69.69 81 ARG A N 1
ATOM 630 C CA . ARG A 1 81 ? 2.931 14.267 -11.690 1.00 69.69 81 ARG A CA 1
ATOM 631 C C . ARG A 1 81 ? 3.294 15.495 -12.511 1.00 69.69 81 ARG A C 1
ATOM 633 O O . ARG A 1 81 ? 3.603 16.532 -11.931 1.00 69.69 81 ARG A O 1
ATOM 640 N N . GLY A 1 82 ? 3.301 15.365 -13.841 1.00 63.56 82 GLY A N 1
ATOM 641 C CA . GLY A 1 82 ? 3.761 16.409 -14.765 1.00 63.56 82 GLY A CA 1
ATOM 642 C C . GLY A 1 82 ? 3.336 17.811 -14.319 1.00 63.56 82 GLY A C 1
ATOM 643 O O . GLY A 1 82 ? 2.146 18.095 -14.194 1.00 63.56 82 GLY A O 1
ATOM 644 N N . SER A 1 83 ? 4.310 18.674 -14.027 1.00 61.50 83 SER A N 1
ATOM 645 C CA . SER A 1 83 ? 4.042 20.012 -13.509 1.00 61.50 83 SER A CA 1
ATOM 646 C C . SER A 1 83 ? 3.914 21.013 -14.660 1.00 61.50 83 SER A C 1
ATOM 648 O O . SER A 1 83 ? 4.624 20.935 -15.662 1.00 61.50 83 SER A O 1
ATOM 650 N N . ARG A 1 84 ? 3.004 21.985 -14.521 1.00 57.59 84 ARG A N 1
ATOM 651 C CA . ARG A 1 84 ? 2.904 23.153 -15.420 1.00 57.59 84 ARG A CA 1
ATOM 652 C C . ARG A 1 84 ? 3.831 24.299 -14.98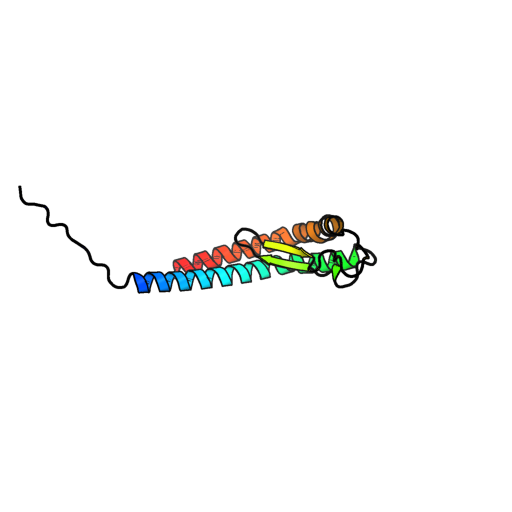7 1.00 57.59 84 ARG A C 1
ATOM 654 O O . ARG A 1 84 ? 3.588 25.452 -15.331 1.00 57.59 84 ARG A O 1
ATOM 661 N N . ARG A 1 85 ? 4.866 24.025 -14.186 1.00 56.19 85 ARG A N 1
ATOM 662 C CA . ARG A 1 85 ? 5.770 25.077 -13.701 1.00 56.19 85 ARG A CA 1
ATOM 663 C C . ARG A 1 85 ? 6.695 25.521 -14.838 1.00 56.19 85 ARG A C 1
ATOM 665 O O . ARG A 1 85 ? 7.492 24.729 -15.327 1.00 56.19 85 ARG A O 1
ATOM 672 N N . GLY A 1 86 ? 6.584 26.789 -15.239 1.00 59.38 86 GLY A N 1
ATOM 673 C CA . GLY A 1 86 ? 7.536 27.444 -16.146 1.00 59.38 86 GLY A CA 1
ATOM 674 C C . GLY A 1 86 ? 7.307 27.226 -17.647 1.00 59.38 86 GLY A C 1
ATOM 675 O O . GLY A 1 86 ? 8.275 27.176 -18.396 1.00 59.38 86 GLY A O 1
ATOM 676 N N . GLY A 1 87 ? 6.062 27.050 -18.108 1.00 58.31 87 GLY A N 1
ATOM 677 C CA . GLY A 1 87 ? 5.718 27.060 -19.544 1.00 58.31 87 GLY A CA 1
ATOM 678 C C . GLY A 1 87 ? 6.150 25.829 -20.358 1.00 58.31 87 GLY A C 1
ATOM 679 O O . GLY A 1 87 ? 5.592 25.566 -21.421 1.00 58.31 87 GLY A O 1
ATOM 680 N N . ARG A 1 88 ? 7.073 25.004 -19.851 1.00 59.38 88 ARG A N 1
ATOM 681 C CA . ARG A 1 88 ? 7.487 23.745 -20.484 1.00 59.38 88 ARG A CA 1
ATOM 682 C C . ARG A 1 88 ? 6.592 22.596 -20.015 1.00 59.38 88 ARG A C 1
ATOM 684 O O . ARG A 1 88 ? 6.777 22.043 -18.933 1.00 59.38 88 ARG A O 1
ATOM 691 N N . ARG A 1 89 ? 5.611 22.222 -20.842 1.00 63.09 89 ARG A N 1
ATOM 692 C CA . ARG A 1 89 ? 4.744 21.054 -20.619 1.00 63.09 89 ARG A CA 1
ATOM 693 C C . ARG A 1 89 ? 5.597 19.784 -20.736 1.00 63.09 89 ARG A C 1
ATOM 695 O O . ARG A 1 89 ? 5.954 19.375 -21.837 1.00 63.09 89 ARG A O 1
ATOM 702 N N . ARG A 1 90 ? 5.992 19.191 -19.604 1.00 63.97 90 ARG A N 1
ATOM 703 C CA . ARG A 1 90 ? 6.702 17.900 -19.601 1.00 63.97 90 ARG A CA 1
ATOM 704 C C . ARG A 1 90 ? 5.774 16.791 -20.133 1.00 63.97 90 ARG A C 1
ATOM 706 O O . ARG A 1 90 ? 4.561 16.872 -19.918 1.00 63.97 90 ARG A O 1
ATOM 713 N N . PRO A 1 91 ? 6.330 15.781 -20.827 1.00 67.31 91 PRO A N 1
ATOM 714 C CA . PRO A 1 91 ? 5.554 14.697 -21.420 1.00 67.31 91 PRO A CA 1
ATOM 715 C C . PRO A 1 91 ? 4.821 13.875 -20.355 1.00 67.31 91 PRO A C 1
ATOM 717 O O . PRO A 1 91 ? 5.302 13.704 -19.234 1.00 67.31 91 PRO A O 1
ATOM 720 N N . ASN A 1 92 ? 3.638 13.378 -20.715 1.00 76.69 92 ASN A N 1
ATOM 721 C CA . ASN A 1 92 ? 2.846 12.502 -19.862 1.00 76.69 92 ASN A CA 1
ATOM 722 C C . ASN A 1 92 ? 3.495 11.111 -19.808 1.00 76.69 92 ASN A C 1
ATOM 724 O O . ASN A 1 92 ? 3.332 10.319 -20.729 1.00 76.69 92 ASN A O 1
ATOM 728 N N . LEU A 1 93 ? 4.227 10.822 -18.731 1.00 81.56 93 LEU A N 1
ATOM 729 C CA . LEU A 1 93 ? 4.890 9.530 -18.525 1.00 81.56 93 LEU A CA 1
ATOM 730 C C . LEU A 1 93 ? 3.973 8.469 -17.900 1.00 81.56 93 LEU A C 1
ATOM 732 O O . LEU A 1 93 ? 4.441 7.374 -17.620 1.00 81.56 93 LEU A O 1
ATOM 736 N N . ALA A 1 94 ? 2.691 8.770 -17.659 1.00 79.75 94 ALA A N 1
ATOM 737 C CA . ALA A 1 94 ? 1.810 7.884 -16.899 1.00 79.75 94 ALA A CA 1
ATOM 738 C C . ALA A 1 94 ? 1.649 6.498 -17.541 1.00 79.75 94 ALA A C 1
ATOM 740 O O . ALA A 1 94 ? 1.844 5.512 -16.846 1.00 79.75 94 ALA A O 1
ATOM 741 N N . GLY A 1 95 ? 1.362 6.422 -18.847 1.00 83.62 95 GLY A N 1
ATOM 742 C CA . GLY A 1 95 ? 1.241 5.131 -19.545 1.00 83.62 95 GLY A CA 1
ATOM 743 C C . GLY A 1 95 ? 2.560 4.357 -19.544 1.00 83.62 95 GLY A C 1
ATOM 744 O O . GLY A 1 95 ? 2.603 3.194 -19.170 1.00 83.62 95 GLY A O 1
ATOM 745 N N . LEU A 1 96 ? 3.668 5.052 -19.816 1.00 88.06 96 LEU A N 1
ATOM 746 C CA . LEU A 1 96 ? 5.001 4.447 -19.829 1.00 88.06 96 LEU A CA 1
ATOM 747 C C . LEU A 1 96 ? 5.416 3.887 -18.458 1.00 88.06 96 LEU A C 1
ATOM 749 O O . LEU A 1 96 ? 6.065 2.848 -18.387 1.00 88.06 96 LEU A O 1
ATOM 753 N N . LEU A 1 97 ? 5.069 4.592 -17.378 1.00 89.50 97 LEU A N 1
ATOM 754 C CA . LEU A 1 97 ? 5.314 4.162 -16.002 1.00 89.50 97 LEU A CA 1
ATOM 755 C C . LEU A 1 97 ? 4.349 3.065 -15.552 1.00 89.50 97 LEU A C 1
ATOM 757 O O . LEU A 1 97 ? 4.708 2.263 -14.700 1.00 89.50 97 LEU A O 1
ATOM 761 N N . LEU A 1 98 ? 3.143 3.012 -16.104 1.00 88.38 98 LEU A N 1
ATOM 762 C CA . LEU A 1 98 ? 2.211 1.942 -15.791 1.00 88.38 98 LEU A CA 1
ATOM 763 C C . LEU A 1 98 ? 2.699 0.619 -16.400 1.00 88.38 98 LEU A C 1
ATOM 765 O O . LEU A 1 98 ? 2.998 -0.318 -15.666 1.00 88.38 98 LEU A O 1
ATOM 769 N N . GLU A 1 99 ? 2.886 0.604 -17.719 1.00 90.81 99 GLU A N 1
ATOM 770 C CA . GLU A 1 99 ? 3.130 -0.611 -18.510 1.00 90.81 99 GLU A CA 1
ATOM 771 C C . GLU A 1 99 ? 4.515 -1.227 -18.267 1.00 90.81 99 GLU A C 1
ATOM 773 O O . GLU A 1 99 ? 4.680 -2.442 -18.281 1.00 90.81 99 GLU A O 1
ATOM 778 N N . ARG A 1 100 ? 5.556 -0.403 -18.073 1.00 90.75 100 ARG A N 1
ATOM 779 C CA . ARG A 1 100 ? 6.942 -0.910 -18.020 1.00 90.75 100 ARG A CA 1
ATOM 780 C C . ARG A 1 100 ? 7.431 -1.221 -16.606 1.00 90.75 100 ARG A C 1
ATOM 782 O O . ARG A 1 100 ? 7.970 -2.307 -16.403 1.00 90.75 100 ARG A O 1
ATOM 789 N N . PRO A 1 101 ? 7.344 -0.296 -15.633 1.00 92.50 101 PRO A N 1
ATOM 790 C CA . PRO A 1 101 ? 7.805 -0.596 -14.287 1.00 92.50 101 PRO A CA 1
ATOM 791 C C . PRO A 1 101 ? 6.713 -1.072 -13.334 1.00 92.50 101 PRO A C 1
ATOM 793 O O . PRO A 1 101 ? 7.002 -1.946 -12.525 1.00 92.50 101 PRO A O 1
ATOM 796 N N . MET A 1 102 ? 5.500 -0.512 -13.373 1.00 93.62 102 MET A N 1
ATOM 797 C CA . MET A 1 102 ? 4.513 -0.761 -12.316 1.00 93.62 102 MET A CA 1
ATOM 798 C C . MET A 1 102 ? 3.796 -2.104 -12.460 1.00 93.62 102 MET A C 1
ATOM 800 O O . MET A 1 102 ? 3.740 -2.844 -11.481 1.00 93.62 102 MET A O 1
ATOM 804 N N . GLU A 1 103 ? 3.276 -2.434 -13.644 1.00 94.69 103 GLU A N 1
ATOM 805 C CA . GLU A 1 103 ? 2.597 -3.716 -13.883 1.00 94.69 103 GLU A CA 1
ATOM 806 C C . GLU A 1 103 ? 3.531 -4.914 -13.643 1.00 94.69 103 GLU A C 1
ATOM 808 O O . GLU A 1 103 ? 3.194 -5.750 -12.802 1.00 94.69 103 GLU A O 1
ATOM 813 N N . PRO A 1 104 ? 4.760 -4.962 -14.200 1.00 96.50 104 PRO A N 1
ATOM 814 C CA . PRO A 1 104 ? 5.659 -6.087 -13.942 1.00 96.50 104 PRO A CA 1
ATOM 815 C C . PRO A 1 104 ? 6.114 -6.184 -12.484 1.00 96.50 104 PRO A C 1
ATOM 817 O O . PRO A 1 104 ? 6.338 -7.283 -11.979 1.00 96.50 104 PRO A O 1
ATOM 820 N N . ALA A 1 105 ? 6.259 -5.051 -11.786 1.00 96.38 105 ALA A N 1
ATOM 821 C CA . ALA A 1 105 ? 6.574 -5.056 -10.359 1.00 96.38 105 ALA A CA 1
ATOM 822 C C . ALA A 1 105 ? 5.420 -5.620 -9.524 1.00 96.38 105 ALA A C 1
ATOM 824 O O . ALA A 1 105 ? 5.664 -6.322 -8.540 1.00 96.38 105 ALA A O 1
ATOM 825 N N . LEU A 1 106 ? 4.175 -5.319 -9.903 1.00 94.62 106 LEU A N 1
ATOM 826 C CA . LEU A 1 106 ? 2.994 -5.870 -9.252 1.00 94.62 106 LEU A CA 1
ATOM 827 C C . LEU A 1 106 ? 2.900 -7.376 -9.491 1.00 94.62 106 LEU A C 1
ATOM 829 O O . LEU A 1 106 ? 2.763 -8.118 -8.525 1.00 94.62 106 LEU A O 1
ATOM 833 N N . GLU A 1 107 ? 3.035 -7.827 -10.737 1.00 96.50 107 GLU A N 1
ATOM 834 C CA . GLU A 1 107 ? 3.001 -9.251 -11.091 1.00 96.50 107 GLU A CA 1
ATOM 835 C C . GLU A 1 107 ? 4.089 -10.045 -10.359 1.00 96.50 107 GLU A C 1
ATOM 837 O O . GLU A 1 107 ? 3.796 -11.049 -9.710 1.00 96.50 107 GLU A O 1
ATOM 842 N N . ALA A 1 108 ? 5.334 -9.557 -10.378 1.00 96.88 108 ALA A N 1
ATOM 843 C CA . ALA A 1 108 ? 6.466 -10.232 -9.745 1.00 96.88 108 ALA A CA 1
ATOM 844 C C . ALA A 1 108 ? 6.335 -10.340 -8.217 1.00 96.88 108 ALA A C 1
ATOM 846 O O . ALA A 1 108 ? 6.849 -11.281 -7.613 1.00 96.88 108 ALA A O 1
ATOM 847 N N . ASN A 1 109 ? 5.658 -9.382 -7.578 1.00 97.19 109 ASN A N 1
ATOM 848 C CA . ASN A 1 109 ? 5.475 -9.361 -6.127 1.00 97.19 109 ASN A CA 1
ATOM 849 C C . ASN A 1 109 ? 4.082 -9.833 -5.687 1.00 97.19 109 ASN A C 1
ATOM 851 O O . ASN A 1 109 ? 3.840 -9.906 -4.482 1.00 97.19 109 ASN A O 1
ATOM 855 N N . HIS A 1 110 ? 3.181 -10.179 -6.611 1.00 94.75 110 HIS A N 1
ATOM 856 C CA . HIS A 1 110 ? 1.800 -10.546 -6.298 1.00 94.75 110 HIS A CA 1
ATOM 857 C C . HIS A 1 110 ? 1.699 -11.659 -5.237 1.00 94.75 110 HIS A C 1
ATOM 859 O O . HIS A 1 110 ? 1.004 -11.441 -4.243 1.00 94.75 110 HIS A O 1
ATOM 865 N N . PRO A 1 111 ? 2.440 -12.787 -5.334 1.00 96.44 111 PRO A N 1
ATOM 866 C CA . PRO A 1 111 ? 2.379 -13.836 -4.313 1.00 96.44 111 PRO A CA 1
ATOM 867 C C . PRO A 1 111 ? 2.817 -13.349 -2.927 1.00 96.44 111 PRO A C 1
ATOM 869 O O . PRO A 1 111 ? 2.235 -13.726 -1.916 1.00 96.44 111 PRO A O 1
ATOM 872 N N . ARG A 1 112 ? 3.824 -12.469 -2.875 1.00 93.56 112 ARG A N 1
ATOM 873 C CA . ARG A 1 112 ? 4.350 -11.916 -1.622 1.00 93.56 112 ARG A CA 1
ATOM 874 C C . ARG A 1 112 ? 3.367 -10.946 -0.972 1.00 93.56 112 ARG A C 1
ATOM 876 O O . ARG A 1 112 ? 3.217 -10.965 0.244 1.00 93.56 112 ARG A O 1
ATOM 883 N N . VAL A 1 113 ? 2.720 -10.097 -1.772 1.00 92.69 113 VAL A N 1
ATOM 884 C CA . VAL A 1 113 ? 1.681 -9.178 -1.285 1.00 92.69 113 VAL A CA 1
ATOM 885 C C . VAL A 1 113 ? 0.493 -9.971 -0.754 1.00 92.69 113 VAL A C 1
ATOM 887 O O . VAL A 1 113 ? -0.003 -9.657 0.322 1.00 92.69 113 VAL A O 1
ATOM 890 N N . LEU A 1 114 ? 0.069 -11.007 -1.481 1.00 94.06 114 LEU A N 1
ATOM 891 C CA . LEU A 1 114 ? -1.041 -11.866 -1.082 1.00 94.06 114 LEU A CA 1
ATOM 892 C C . LEU A 1 114 ? -0.752 -12.566 0.251 1.00 94.06 114 LEU A C 1
ATOM 894 O O . LEU A 1 114 ? -1.534 -12.407 1.182 1.00 94.06 114 LEU A O 1
ATOM 898 N N . ALA A 1 115 ? 0.409 -13.214 0.382 1.00 93.75 115 ALA A N 1
ATOM 899 C CA . ALA A 1 115 ? 0.824 -13.852 1.632 1.00 93.75 115 ALA A CA 1
ATOM 900 C C . ALA A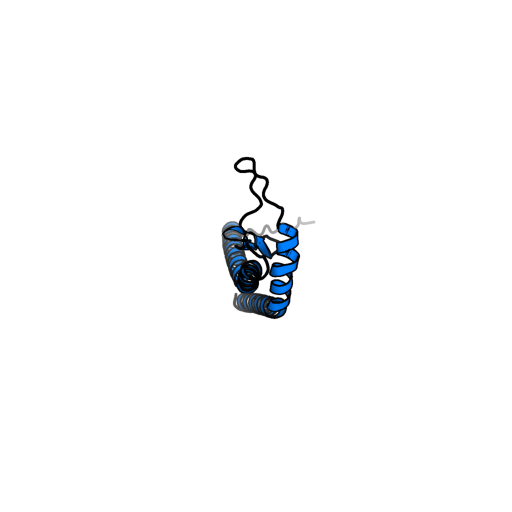 1 115 ? 0.863 -12.857 2.808 1.00 93.75 115 ALA A C 1
ATOM 902 O O . ALA A 1 115 ? 0.320 -13.129 3.871 1.00 93.75 115 ALA A O 1
ATOM 903 N N . ALA A 1 116 ? 1.416 -11.656 2.603 1.00 90.94 116 ALA A N 1
ATOM 904 C CA . ALA A 1 116 ? 1.457 -10.631 3.648 1.00 90.94 116 ALA A CA 1
ATOM 905 C C . ALA A 1 116 ? 0.058 -10.146 4.082 1.00 90.94 116 ALA A C 1
ATOM 907 O O . ALA A 1 116 ? -0.143 -9.780 5.240 1.00 90.94 116 ALA A O 1
ATOM 908 N N . VAL A 1 117 ? -0.911 -10.114 3.161 1.00 89.81 117 VAL A N 1
ATOM 909 C CA . VAL A 1 117 ? -2.308 -9.780 3.480 1.00 89.81 117 VAL A CA 1
ATOM 910 C C . VAL A 1 117 ? -2.995 -10.937 4.204 1.00 89.81 117 VAL A C 1
ATOM 912 O O . VAL A 1 117 ? -3.738 -10.692 5.152 1.00 89.81 117 VAL A O 1
ATOM 915 N N . GLU A 1 118 ? -2.746 -12.181 3.801 1.00 93.19 118 GLU A N 1
ATOM 916 C CA . GLU A 1 118 ? -3.269 -13.367 4.487 1.00 93.19 118 GLU A CA 1
ATOM 917 C C . GLU A 1 118 ? -2.761 -13.451 5.929 1.00 93.19 118 GLU A C 1
ATOM 919 O O . GLU A 1 118 ? -3.570 -13.601 6.846 1.00 93.19 118 GLU A O 1
ATOM 924 N N . ASP A 1 119 ? -1.458 -13.259 6.146 1.00 92.69 119 ASP A N 1
ATOM 925 C CA . ASP A 1 119 ? -0.848 -13.225 7.480 1.00 92.69 119 ASP A CA 1
ATOM 926 C C . ASP A 1 119 ? -1.493 -12.149 8.363 1.00 92.69 119 ASP A C 1
ATOM 928 O O . ASP A 1 119 ? -1.847 -12.403 9.516 1.00 92.69 119 ASP A O 1
ATOM 932 N N . LEU A 1 120 ? -1.738 -10.961 7.799 1.00 87.94 120 LEU A N 1
ATOM 933 C CA . LEU A 1 120 ? -2.420 -9.871 8.493 1.00 87.94 120 LEU A CA 1
ATOM 934 C C . LEU A 1 120 ? -3.854 -10.243 8.896 1.00 87.94 120 LEU A C 1
ATOM 936 O O . LEU A 1 120 ? -4.277 -9.950 10.016 1.00 87.94 120 LEU A O 1
ATOM 940 N N . LEU A 1 121 ? -4.616 -10.876 8.001 1.00 88.69 121 LEU A N 1
ATOM 941 C CA . LEU A 1 121 ? -5.979 -11.317 8.305 1.00 88.69 121 LEU A CA 1
ATOM 942 C C . LEU A 1 121 ? -5.986 -12.399 9.393 1.00 88.69 121 LEU A C 1
ATOM 944 O O . LEU A 1 121 ? -6.840 -12.364 10.281 1.00 88.69 121 LEU A O 1
ATOM 948 N N . GLN A 1 122 ? -5.018 -13.317 9.369 1.00 92.31 122 GLN A N 1
ATOM 949 C CA . GLN A 1 122 ? -4.855 -14.329 10.413 1.00 92.31 122 GLN A CA 1
ATOM 950 C C . GLN A 1 122 ? -4.487 -13.708 11.764 1.00 92.31 122 GLN A C 1
ATOM 952 O O . GLN A 1 122 ? -5.060 -14.085 12.786 1.00 92.31 122 GLN A O 1
ATOM 957 N N . ASP A 1 123 ? -3.568 -12.742 11.786 1.00 87.62 123 ASP A N 1
ATOM 958 C CA . ASP A 1 123 ? -3.192 -12.013 13.000 1.00 87.62 123 ASP A CA 1
ATOM 959 C C . ASP A 1 123 ? -4.379 -11.266 13.607 1.00 8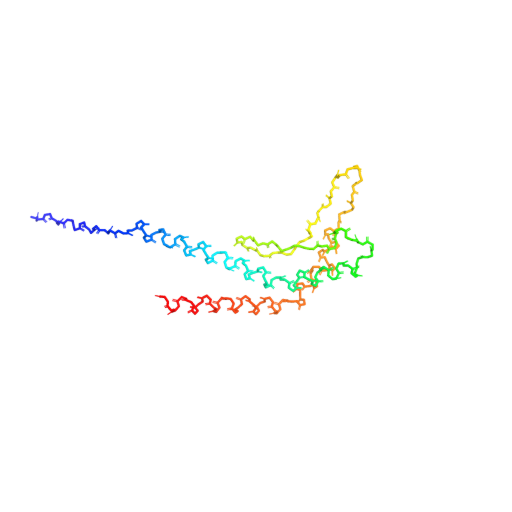7.62 123 ASP A C 1
ATOM 961 O O . ASP A 1 123 ? -4.591 -11.321 14.821 1.00 87.62 123 ASP A O 1
ATOM 965 N N . MET A 1 124 ? -5.193 -10.622 12.765 1.00 84.19 124 MET A N 1
ATOM 966 C CA . MET A 1 124 ? -6.436 -9.995 13.206 1.00 84.19 124 MET A CA 1
ATOM 967 C C . MET A 1 124 ? -7.389 -11.031 13.809 1.00 84.19 124 MET A C 1
ATOM 969 O O . MET A 1 124 ? -7.884 -10.809 14.910 1.00 84.19 124 MET A O 1
ATOM 973 N N . GLY A 1 125 ? -7.601 -12.174 13.148 1.00 86.44 125 GLY A N 1
ATOM 974 C CA . GLY A 1 125 ? -8.440 -13.261 13.669 1.00 86.44 125 GLY A CA 1
ATOM 975 C C . GLY A 1 125 ? -7.986 -13.752 15.048 1.00 86.44 125 GLY A C 1
ATOM 976 O O . GLY A 1 125 ? -8.777 -13.779 15.988 1.00 86.44 125 GLY A O 1
ATOM 977 N N . ARG A 1 126 ? -6.683 -14.020 15.209 1.00 89.69 126 ARG A N 1
ATOM 978 C CA . ARG A 1 126 ? -6.088 -14.432 16.494 1.00 89.69 126 ARG A CA 1
ATOM 979 C C . ARG A 1 126 ? -6.237 -13.383 17.592 1.00 89.69 126 ARG A C 1
ATOM 981 O O . ARG A 1 126 ? -6.308 -13.737 18.767 1.00 89.69 126 ARG A O 1
ATOM 988 N N . HIS A 1 127 ? -6.216 -12.098 17.242 1.00 82.81 127 HIS A N 1
ATOM 989 C CA . HIS A 1 127 ? -6.416 -11.029 18.216 1.00 82.81 127 HIS A CA 1
ATOM 990 C C . HIS A 1 127 ? -7.856 -11.017 18.740 1.00 82.81 127 HIS A C 1
ATOM 992 O O . HIS A 1 127 ? -8.051 -10.882 19.944 1.00 82.81 127 HIS A O 1
ATOM 998 N N . TRP A 1 128 ? -8.840 -11.228 17.861 1.00 79.25 128 TRP A N 1
ATOM 999 C CA . TRP A 1 128 ? -10.255 -11.287 18.233 1.00 79.25 128 TRP A CA 1
ATOM 1000 C C . TRP A 1 128 ? -10.616 -12.507 19.084 1.00 79.25 128 TRP A C 1
ATOM 1002 O O . TRP A 1 128 ? -11.459 -12.387 19.956 1.00 79.25 128 TRP A O 1
ATOM 1012 N N . GLU A 1 129 ? -9.966 -13.656 18.894 1.00 84.25 129 GLU A N 1
ATOM 1013 C CA . GLU A 1 129 ? -10.211 -14.850 19.725 1.00 84.25 129 GLU A CA 1
ATOM 1014 C C . GLU A 1 129 ? -9.721 -14.708 21.178 1.00 84.25 129 GLU A C 1
ATOM 1016 O O . GLU A 1 129 ? -10.094 -15.503 22.040 1.00 84.25 129 GLU A O 1
ATOM 1021 N N . ARG A 1 130 ? -8.850 -13.730 21.456 1.00 75.31 130 ARG A N 1
ATOM 1022 C CA . ARG A 1 130 ? -8.251 -13.513 22.784 1.00 75.31 130 ARG A CA 1
ATOM 1023 C C . ARG A 1 130 ? -8.963 -12.450 23.620 1.00 75.31 130 ARG A C 1
ATOM 1025 O O . ARG A 1 130 ? -8.619 -12.314 24.794 1.00 75.31 130 ARG A O 1
ATOM 1032 N N . VAL A 1 131 ? -9.862 -11.675 23.014 1.00 65.75 131 VAL A N 1
ATOM 1033 C CA . VAL A 1 131 ? -10.621 -10.584 23.650 1.00 65.75 131 VAL A CA 1
ATOM 1034 C C . VAL A 1 131 ? -12.028 -11.068 23.955 1.00 65.75 131 VAL A C 1
ATOM 1036 O O . VAL A 1 131 ? -12.479 -10.816 25.092 1.00 65.75 131 VAL A O 1
#

Secondary structure (DSSP, 8-state):
-----------SSHHHHHHHHHHHHHHHHHHHHHHHHHHTHHHHHHHHHHHHHHSTT--TTTT-EEEEE-SS-EEEEESS----TTS------HHHHIIIIIHHHHHHHHHHHHHHHHHHHHHHHHHHTT-